Protein AF-A0A6Y4F6D0-F1 (afdb_monomer)

Foldseek 3Di:
DVVVVVVVVVVVVVVVVVVVVVVVVVVVVLLVLLQVVCVQQVQWDFDDFQPDPPDDDFRWTWTHDPNDTDTHGNVSVVSSVVSD

Radius of gyration: 21.18 Å; Cα contacts (8 Å, |Δi|>4): 81; chains: 1; bounding box: 72×19×30 Å

Sequence (84 aa):
MKVFVIIWFMGAATLLVMHFFESDEYSRHQLEINKALYNQIKDCKLLEVAHYNGFWEAKTNKLDCNGVIYNVPTSDYDNAMNSH

pLDDT: mean 83.58, std 8.94, range [58.34, 93.56]

Structure (mmCIF, N/CA/C/O backbone):
data_AF-A0A6Y4F6D0-F1
#
_entry.id   AF-A0A6Y4F6D0-F1
#
loop_
_atom_site.group_PDB
_atom_site.id
_atom_site.type_symbol
_atom_site.label_atom_id
_atom_site.label_alt_id
_atom_site.label_comp_id
_atom_site.label_asym_id
_atom_site.label_entity_id
_atom_site.label_seq_id
_atom_site.pdbx_PDB_ins_code
_atom_site.Cartn_x
_atom_site.Cartn_y
_atom_site.Cartn_z
_atom_site.occupancy
_atom_site.B_iso_or_equiv
_atom_site.auth_seq_id
_atom_site.auth_comp_id
_atom_site.auth_asym_id
_atom_site.auth_atom_id
_atom_site.pdbx_PDB_model_num
ATOM 1 N N . MET A 1 1 ? 51.887 6.619 -6.534 1.00 62.47 1 MET A N 1
ATOM 2 C CA . MET A 1 1 ? 51.176 5.399 -6.082 1.00 62.47 1 MET A CA 1
ATOM 3 C C . MET A 1 1 ? 50.289 5.645 -4.859 1.00 62.47 1 MET A C 1
ATOM 5 O O . MET A 1 1 ? 49.094 5.439 -4.973 1.00 62.47 1 MET A O 1
ATOM 9 N N . LYS A 1 2 ? 50.811 6.169 -3.736 1.00 66.19 2 LYS A N 1
ATOM 10 C CA . LYS A 1 2 ? 50.022 6.414 -2.504 1.00 66.19 2 LYS A CA 1
ATOM 11 C C . LYS A 1 2 ? 48.822 7.368 -2.676 1.00 66.19 2 LYS A C 1
ATOM 13 O O . LYS A 1 2 ? 47.754 7.082 -2.158 1.00 66.19 2 LYS A O 1
ATOM 18 N N . VAL A 1 3 ? 48.968 8.448 -3.448 1.00 71.38 3 VAL A N 1
ATOM 19 C CA . VAL A 1 3 ? 47.892 9.443 -3.664 1.00 71.38 3 VAL A CA 1
ATOM 20 C C . VAL A 1 3 ? 46.704 8.862 -4.441 1.00 71.38 3 VAL A C 1
ATOM 22 O O . VAL A 1 3 ? 45.560 9.101 -4.076 1.00 71.38 3 VAL A O 1
ATOM 25 N N . PHE A 1 4 ? 46.961 8.039 -5.461 1.00 73.56 4 PHE A N 1
ATOM 26 C CA . PHE A 1 4 ? 45.899 7.395 -6.238 1.00 73.56 4 PHE A CA 1
ATOM 27 C C . PHE A 1 4 ? 45.064 6.442 -5.380 1.00 73.56 4 PHE A C 1
ATOM 29 O O . PHE A 1 4 ? 43.844 6.467 -5.465 1.00 73.56 4 PHE A O 1
ATOM 36 N N . VAL A 1 5 ? 45.704 5.667 -4.501 1.00 77.62 5 VAL A N 1
ATOM 37 C CA . VAL A 1 5 ? 45.004 4.767 -3.570 1.00 77.62 5 VAL A CA 1
ATOM 38 C C . VAL A 1 5 ? 44.063 5.548 -2.646 1.00 77.62 5 VAL A C 1
ATOM 40 O O . VAL A 1 5 ? 42.924 5.140 -2.453 1.00 77.62 5 VAL A O 1
ATOM 43 N N . ILE A 1 6 ? 44.495 6.705 -2.138 1.00 79.31 6 ILE A N 1
ATOM 44 C CA . ILE A 1 6 ? 43.668 7.559 -1.269 1.00 79.31 6 ILE A CA 1
ATOM 45 C C . ILE A 1 6 ? 42.445 8.104 -2.021 1.00 79.31 6 ILE A C 1
ATOM 47 O O . ILE A 1 6 ? 41.342 8.084 -1.481 1.00 79.31 6 ILE A O 1
ATOM 51 N N . ILE A 1 7 ? 42.613 8.544 -3.273 1.00 83.75 7 ILE A N 1
ATOM 52 C CA . ILE A 1 7 ? 41.501 9.038 -4.104 1.00 83.75 7 ILE A CA 1
ATOM 53 C C . ILE A 1 7 ? 40.478 7.924 -4.362 1.00 83.75 7 ILE A C 1
ATOM 55 O O . ILE A 1 7 ? 39.278 8.161 -4.239 1.00 83.75 7 ILE A O 1
ATOM 59 N N . TRP A 1 8 ? 40.940 6.704 -4.650 1.00 84.38 8 TRP A N 1
ATOM 60 C CA . TRP A 1 8 ? 40.065 5.540 -4.820 1.00 84.38 8 TRP A CA 1
ATOM 61 C C . TRP A 1 8 ? 39.265 5.220 -3.553 1.00 84.38 8 TRP A C 1
ATOM 63 O O . TRP A 1 8 ? 38.059 5.002 -3.636 1.00 84.38 8 TRP A O 1
ATOM 73 N N . PHE A 1 9 ? 39.901 5.247 -2.378 1.00 84.94 9 PHE A N 1
ATOM 74 C CA . PHE A 1 9 ? 39.198 5.026 -1.111 1.00 84.94 9 PHE A CA 1
ATOM 75 C C . PHE A 1 9 ? 38.167 6.116 -0.808 1.00 84.94 9 PHE A C 1
ATOM 77 O O . PHE A 1 9 ? 37.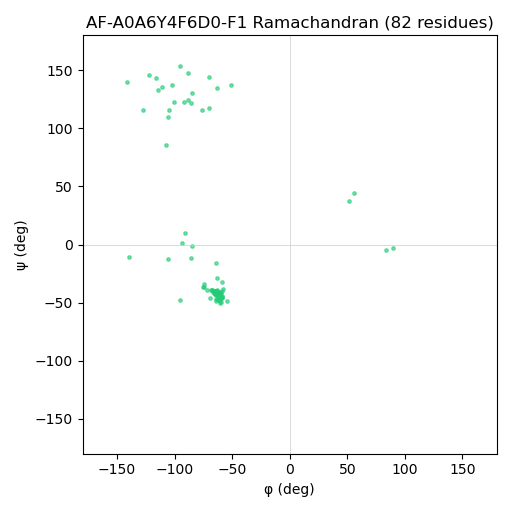068 5.792 -0.365 1.00 84.94 9 PHE A O 1
ATOM 84 N N . MET A 1 10 ? 38.481 7.387 -1.076 1.00 84.50 10 MET A N 1
ATOM 85 C CA . MET A 1 10 ? 37.512 8.470 -0.885 1.00 84.50 10 MET A CA 1
ATOM 86 C C . MET A 1 10 ? 36.323 8.347 -1.841 1.00 84.50 10 MET A C 1
ATOM 88 O O . MET A 1 10 ? 35.189 8.501 -1.402 1.00 84.50 10 MET A O 1
ATOM 92 N N . GLY A 1 11 ? 36.564 7.999 -3.109 1.00 86.44 11 GLY A N 1
ATOM 93 C CA . GLY A 1 11 ? 35.493 7.753 -4.077 1.00 86.44 11 GLY A CA 1
ATOM 94 C C . GLY A 1 11 ? 34.607 6.561 -3.704 1.00 86.44 11 GLY A C 1
ATOM 95 O O . GLY A 1 11 ? 33.392 6.636 -3.841 1.00 86.44 11 GLY A O 1
ATOM 96 N N . ALA A 1 12 ? 35.184 5.476 -3.181 1.00 85.62 12 ALA A N 1
ATOM 97 C CA . ALA A 1 12 ? 34.407 4.329 -2.709 1.00 85.62 12 ALA A CA 1
ATOM 98 C C . ALA A 1 12 ? 33.578 4.665 -1.457 1.00 85.62 12 ALA A C 1
ATOM 100 O O . 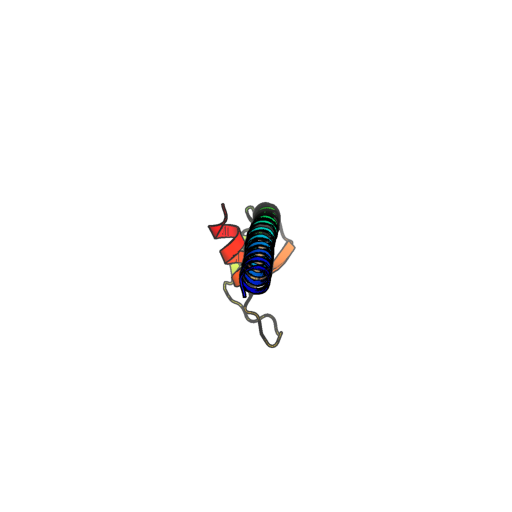ALA A 1 12 ? 32.428 4.244 -1.343 1.00 85.62 12 ALA A O 1
ATOM 101 N N . ALA A 1 13 ? 34.142 5.450 -0.534 1.00 85.00 13 ALA A N 1
ATOM 102 C CA . ALA A 1 13 ? 33.448 5.875 0.676 1.00 85.00 13 ALA A CA 1
ATOM 103 C C . ALA A 1 13 ? 32.240 6.771 0.364 1.00 85.00 13 ALA A C 1
ATOM 105 O O . ALA A 1 13 ? 31.173 6.568 0.937 1.00 85.00 13 ALA A O 1
ATOM 106 N N . THR A 1 14 ? 32.367 7.725 -0.565 1.00 84.69 14 THR A N 1
ATOM 107 C CA . THR A 1 14 ? 31.238 8.586 -0.952 1.00 84.69 14 THR A CA 1
ATOM 108 C C . THR A 1 14 ? 30.123 7.803 -1.640 1.00 84.69 14 THR A C 1
ATOM 110 O O . THR A 1 14 ? 28.955 8.031 -1.340 1.00 84.69 14 THR A O 1
ATOM 113 N N . LEU A 1 15 ? 30.469 6.850 -2.509 1.00 82.31 15 LEU A N 1
ATOM 114 C CA . LEU A 1 15 ? 29.500 5.998 -3.209 1.00 82.31 15 LEU A CA 1
ATOM 115 C C . LEU A 1 15 ? 28.722 5.098 -2.239 1.00 82.31 15 LEU A C 1
ATOM 117 O O . LEU A 1 15 ? 27.507 4.962 -2.362 1.00 82.31 15 LEU A O 1
ATOM 121 N N . LEU A 1 16 ? 29.406 4.541 -1.233 1.00 80.69 16 LEU A N 1
ATOM 122 C CA . LEU A 1 16 ? 28.761 3.796 -0.148 1.00 80.69 16 LEU A CA 1
ATOM 123 C C . LEU A 1 16 ? 27.770 4.671 0.618 1.00 80.69 16 LEU A C 1
ATOM 125 O O . LEU A 1 16 ? 26.625 4.275 0.806 1.00 80.69 16 LEU A O 1
ATOM 129 N N . VAL A 1 17 ? 28.194 5.866 1.032 1.00 80.94 17 VAL A N 1
ATOM 130 C CA . VAL A 1 17 ? 27.341 6.797 1.779 1.00 80.94 17 VAL A CA 1
ATOM 131 C C . VAL A 1 17 ? 26.089 7.169 0.975 1.00 80.94 17 VAL A C 1
ATOM 133 O O . VAL A 1 17 ? 24.993 7.112 1.525 1.00 80.94 17 VAL A O 1
ATOM 136 N N . MET A 1 18 ? 26.223 7.472 -0.322 1.00 76.31 18 MET A N 1
ATOM 137 C CA . MET A 1 18 ? 25.072 7.763 -1.190 1.00 76.31 18 MET A CA 1
ATOM 138 C C . MET A 1 18 ? 24.082 6.594 -1.256 1.00 76.31 18 MET A C 1
ATOM 140 O O . MET A 1 18 ? 22.888 6.809 -1.067 1.00 76.31 18 MET A O 1
ATOM 144 N N . HIS A 1 19 ? 24.569 5.363 -1.444 1.00 74.94 19 HIS A N 1
ATOM 145 C CA . HIS A 1 19 ? 23.707 4.179 -1.486 1.00 74.94 19 HIS A CA 1
ATOM 146 C C . HIS A 1 19 ? 22.928 3.954 -0.185 1.00 74.94 19 HIS A C 1
ATOM 148 O O . HIS A 1 19 ? 21.741 3.632 -0.239 1.00 74.94 19 HIS A O 1
ATOM 154 N N . PHE A 1 20 ? 23.570 4.135 0.974 1.00 74.81 20 PHE A N 1
ATOM 155 C CA . PHE A 1 20 ? 22.886 4.002 2.262 1.00 74.81 20 PHE A CA 1
ATOM 156 C C . PHE A 1 20 ? 21.790 5.061 2.425 1.00 74.81 20 PHE A C 1
ATOM 158 O O . PHE A 1 20 ? 20.650 4.707 2.724 1.00 74.81 20 PHE A O 1
ATOM 165 N N . PHE A 1 21 ? 22.101 6.334 2.157 1.00 71.50 21 PHE A N 1
ATOM 166 C CA . PHE A 1 21 ? 21.129 7.421 2.303 1.00 71.50 21 PHE A CA 1
ATOM 167 C C . PHE A 1 21 ? 19.916 7.265 1.379 1.00 71.50 21 PHE A C 1
ATOM 169 O O . PHE A 1 21 ? 18.786 7.419 1.838 1.00 71.50 21 PHE A O 1
ATOM 176 N N . GLU A 1 22 ? 20.129 6.910 0.110 1.00 73.00 22 GLU A N 1
ATOM 177 C CA . GLU A 1 22 ? 19.035 6.722 -0.850 1.00 73.00 22 GLU A CA 1
ATOM 178 C C . GLU A 1 22 ? 18.114 5.561 -0.442 1.00 73.00 22 GLU A C 1
ATOM 180 O O . GLU A 1 22 ? 16.890 5.678 -0.512 1.00 73.00 22 GLU A O 1
ATOM 185 N N . SER A 1 23 ? 18.685 4.458 0.057 1.00 71.19 23 SER A N 1
ATOM 186 C CA . SER A 1 23 ? 17.902 3.296 0.496 1.00 71.19 23 SER A CA 1
ATOM 187 C C . SER A 1 23 ? 17.043 3.574 1.740 1.00 71.19 23 SER A C 1
ATOM 189 O O . SER A 1 23 ? 15.885 3.146 1.806 1.00 71.19 23 SER A O 1
ATOM 191 N N . ASP A 1 24 ? 17.568 4.339 2.700 1.00 73.75 24 ASP A N 1
ATOM 192 C CA . ASP A 1 24 ? 16.846 4.721 3.919 1.00 73.75 24 ASP A CA 1
ATOM 193 C C . ASP A 1 24 ? 15.742 5.745 3.629 1.00 73.75 24 ASP A C 1
ATOM 195 O O . ASP A 1 24 ? 14.652 5.683 4.203 1.00 73.75 24 ASP A O 1
ATOM 199 N N . GLU A 1 25 ? 15.990 6.700 2.734 1.00 77.19 25 GLU A N 1
ATOM 200 C CA . GLU A 1 25 ? 14.984 7.694 2.365 1.00 77.19 25 GLU A CA 1
ATOM 201 C C . GLU A 1 25 ? 13.843 7.062 1.560 1.00 77.19 25 GLU A C 1
ATOM 203 O O . GLU A 1 25 ? 12.674 7.241 1.908 1.00 77.19 25 GLU A O 1
ATOM 208 N N . TYR A 1 26 ? 14.172 6.236 0.561 1.00 79.62 26 TYR A N 1
ATOM 209 C CA . TYR A 1 26 ? 13.182 5.518 -0.238 1.00 79.62 26 TYR A CA 1
ATOM 210 C C . TYR A 1 26 ? 12.305 4.591 0.615 1.00 79.62 26 TYR A C 1
ATOM 212 O O . TYR A 1 26 ? 11.079 4.597 0.485 1.00 79.62 26 TYR A O 1
ATOM 220 N N . SER A 1 27 ? 12.910 3.815 1.521 1.00 82.31 27 SER A N 1
ATOM 221 C CA . SER A 1 27 ? 12.167 2.886 2.383 1.00 82.31 27 SER A CA 1
ATOM 222 C C . SER A 1 27 ? 11.221 3.604 3.349 1.00 82.31 27 SER A C 1
ATOM 224 O O . SER A 1 27 ? 10.080 3.168 3.520 1.00 82.31 27 SER A O 1
ATOM 226 N N . ARG A 1 28 ? 11.636 4.740 3.928 1.00 83.25 28 ARG A N 1
ATOM 227 C CA . ARG A 1 28 ? 10.746 5.564 4.761 1.00 83.25 28 ARG A CA 1
ATOM 228 C C . ARG A 1 28 ? 9.591 6.151 3.963 1.00 83.25 28 ARG A C 1
ATOM 230 O O . ARG A 1 28 ? 8.464 6.138 4.449 1.00 83.25 28 ARG A O 1
ATOM 237 N N . HIS A 1 29 ? 9.846 6.612 2.743 1.00 85.94 29 HIS A N 1
ATOM 238 C CA . HIS A 1 29 ? 8.794 7.194 1.918 1.00 85.94 29 HIS A CA 1
ATOM 239 C C . HIS A 1 29 ? 7.743 6.152 1.510 1.00 85.94 29 HIS A C 1
ATOM 241 O O . HIS A 1 29 ? 6.543 6.402 1.604 1.00 85.94 29 HIS A O 1
ATOM 247 N N . GLN A 1 30 ? 8.181 4.940 1.156 1.00 86.50 30 GLN A N 1
ATOM 248 C CA . GLN A 1 30 ? 7.280 3.815 0.891 1.00 86.50 30 GLN A CA 1
ATOM 249 C C . GLN A 1 30 ? 6.448 3.437 2.124 1.00 86.50 30 GLN A C 1
ATOM 251 O O . GLN A 1 30 ? 5.246 3.202 2.013 1.00 86.50 30 GLN A O 1
ATOM 256 N N . LEU A 1 31 ? 7.055 3.435 3.315 1.00 87.19 31 LEU A N 1
ATOM 257 C CA . LEU A 1 31 ? 6.340 3.178 4.566 1.00 87.19 31 LEU A CA 1
ATOM 258 C C . LEU A 1 31 ? 5.249 4.228 4.831 1.00 87.19 31 LEU A C 1
ATOM 260 O O . LEU A 1 31 ? 4.141 3.882 5.241 1.00 87.19 31 LEU A O 1
ATOM 264 N N . GLU A 1 32 ? 5.538 5.507 4.583 1.00 89.19 32 GLU A N 1
ATOM 265 C CA . GLU A 1 32 ? 4.561 6.592 4.728 1.00 89.19 32 GLU A CA 1
ATOM 266 C C . GLU A 1 32 ? 3.392 6.451 3.748 1.00 89.19 32 GLU A C 1
ATOM 268 O O . GLU A 1 32 ? 2.236 6.586 4.159 1.00 89.19 32 GLU A O 1
ATOM 273 N N . ILE A 1 33 ? 3.672 6.120 2.484 1.00 89.19 33 ILE A N 1
ATOM 274 C CA . ILE A 1 33 ? 2.649 5.873 1.459 1.00 89.19 33 ILE A CA 1
ATOM 275 C C . ILE A 1 33 ? 1.765 4.684 1.858 1.00 89.19 33 ILE A C 1
ATOM 277 O O . ILE A 1 33 ? 0.539 4.807 1.857 1.00 89.19 33 ILE A O 1
ATOM 281 N N . ASN A 1 34 ? 2.365 3.566 2.274 1.00 90.06 34 ASN A N 1
ATOM 282 C CA . ASN A 1 34 ? 1.635 2.371 2.707 1.00 90.06 34 ASN A CA 1
ATOM 283 C C . ASN A 1 34 ? 0.750 2.652 3.924 1.00 90.06 34 ASN A C 1
ATOM 285 O O . ASN A 1 34 ? -0.399 2.218 3.972 1.00 90.06 34 ASN A O 1
ATOM 289 N N . LYS A 1 35 ? 1.250 3.436 4.883 1.00 90.56 35 LYS A N 1
ATOM 290 C CA . LYS A 1 35 ? 0.495 3.851 6.069 1.00 90.56 35 LYS A CA 1
ATOM 291 C C . LYS A 1 35 ? -0.657 4.795 5.729 1.00 90.56 35 LYS A C 1
ATOM 293 O O . LYS A 1 35 ? -1.733 4.703 6.326 1.00 90.56 35 LYS A O 1
ATOM 298 N N . ALA A 1 36 ? -0.452 5.723 4.797 1.00 90.94 36 ALA A N 1
ATOM 299 C CA . ALA A 1 36 ? -1.510 6.607 4.320 1.00 90.94 36 ALA A CA 1
ATOM 300 C C . ALA A 1 36 ? -2.612 5.799 3.623 1.00 90.94 36 ALA A C 1
ATOM 302 O O . ALA A 1 36 ? -3.789 5.950 3.959 1.00 90.94 36 ALA A O 1
ATOM 303 N N . LEU A 1 37 ? -2.218 4.882 2.735 1.00 91.06 37 LEU A N 1
ATOM 304 C CA . LEU A 1 37 ? -3.135 3.991 2.037 1.00 91.06 37 LEU A CA 1
ATOM 305 C C . LEU A 1 37 ? -3.899 3.096 3.019 1.00 91.06 37 LEU A C 1
ATOM 307 O O . LEU A 1 37 ? -5.124 3.056 2.961 1.00 91.06 37 LEU A O 1
ATOM 311 N N . TYR A 1 38 ? -3.214 2.456 3.972 1.00 92.12 38 TYR A N 1
ATOM 312 C CA . TYR A 1 38 ? -3.850 1.652 5.017 1.00 92.12 38 TYR A CA 1
ATOM 313 C C . TYR A 1 38 ? -4.913 2.445 5.776 1.00 92.12 38 TYR A C 1
ATOM 315 O O . TYR A 1 38 ? -6.038 1.982 5.925 1.00 92.12 38 TYR A O 1
ATOM 323 N N . ASN A 1 39 ? -4.604 3.666 6.221 1.00 91.31 39 ASN A N 1
ATOM 324 C CA . ASN A 1 39 ? -5.579 4.479 6.950 1.00 91.31 39 ASN A CA 1
ATOM 325 C C . ASN A 1 39 ? -6.813 4.840 6.121 1.00 91.31 39 ASN A C 1
ATOM 327 O O . ASN A 1 39 ? -7.881 5.022 6.700 1.00 91.31 39 ASN A O 1
ATOM 331 N N . GLN A 1 40 ? -6.672 4.933 4.799 1.00 89.25 40 GLN A N 1
ATOM 332 C CA . GLN A 1 40 ? -7.790 5.157 3.893 1.00 89.25 40 GLN A CA 1
ATOM 333 C C . GLN A 1 40 ? -8.645 3.895 3.714 1.00 89.25 40 GLN A C 1
ATOM 335 O O . GLN A 1 40 ? -9.862 4.011 3.588 1.00 89.25 40 GLN A O 1
ATOM 340 N N . ILE A 1 41 ? -8.028 2.707 3.694 1.00 91.50 41 ILE A N 1
ATOM 341 C CA . ILE A 1 41 ? -8.705 1.459 3.309 1.00 91.50 41 ILE A CA 1
ATOM 342 C C . ILE A 1 41 ? -9.047 0.511 4.464 1.00 91.50 41 ILE A C 1
ATOM 344 O O . ILE A 1 41 ? -9.802 -0.435 4.254 1.00 91.50 41 ILE A O 1
ATOM 348 N N . LYS A 1 42 ? -8.511 0.729 5.671 1.00 91.12 42 LYS A N 1
ATOM 349 C CA . LYS A 1 42 ? -8.656 -0.182 6.825 1.00 91.12 42 LYS A CA 1
ATOM 350 C C . LYS A 1 42 ? -10.105 -0.434 7.245 1.00 91.12 42 LYS A C 1
ATOM 352 O O . LYS A 1 42 ? -10.423 -1.521 7.710 1.00 91.12 42 LYS A O 1
ATOM 357 N N . ASP A 1 43 ? -10.970 0.563 7.068 1.00 92.12 43 ASP A N 1
ATOM 358 C CA . ASP A 1 43 ? -12.387 0.494 7.434 1.00 92.12 43 ASP A CA 1
ATOM 359 C C . ASP A 1 43 ? -13.259 0.049 6.244 1.00 92.12 43 ASP A C 1
ATOM 361 O O . ASP A 1 43 ? -14.482 -0.042 6.352 1.00 92.12 43 ASP A O 1
ATOM 365 N N . CYS A 1 44 ? -12.639 -0.233 5.094 1.00 93.38 44 CYS A N 1
ATOM 366 C CA . CYS A 1 44 ? -13.329 -0.658 3.887 1.00 93.38 44 CYS A CA 1
ATOM 367 C C . CYS A 1 44 ? -13.505 -2.174 3.836 1.00 93.38 44 CYS A C 1
ATOM 369 O O . CYS A 1 44 ? -12.656 -2.957 4.267 1.00 93.38 44 CYS A O 1
ATOM 371 N N . LYS A 1 45 ? -14.602 -2.611 3.223 1.00 93.56 45 LYS A N 1
ATOM 372 C CA . LYS A 1 45 ? -14.897 -4.023 3.011 1.00 93.56 45 LYS A CA 1
ATOM 373 C C . LYS A 1 45 ? -14.284 -4.505 1.700 1.00 93.56 45 LYS A C 1
ATOM 375 O O . LYS A 1 45 ? -14.596 -3.982 0.635 1.00 93.56 45 LYS A O 1
ATOM 380 N N . LEU A 1 46 ? -13.470 -5.554 1.759 1.00 92.62 46 LEU A N 1
ATOM 381 C CA . LEU A 1 46 ? -12.974 -6.236 0.565 1.00 92.62 46 LEU A CA 1
ATOM 382 C C . LEU A 1 46 ? -14.120 -6.990 -0.122 1.00 92.62 46 LEU A C 1
ATOM 384 O O . LEU A 1 46 ? -14.726 -7.882 0.472 1.00 92.62 46 LEU A O 1
ATOM 388 N N . LEU A 1 47 ? -14.433 -6.606 -1.360 1.00 91.56 47 LEU A N 1
ATOM 389 C CA . LEU A 1 47 ? -15.488 -7.217 -2.168 1.00 91.56 47 LEU A CA 1
ATOM 390 C C . LEU A 1 47 ? -14.937 -8.288 -3.109 1.00 91.56 47 LEU A C 1
ATOM 392 O O . LEU A 1 47 ? -15.487 -9.383 -3.182 1.00 91.56 47 LEU A O 1
ATOM 396 N N . GLU A 1 48 ? -13.861 -7.973 -3.832 1.00 88.19 48 GLU A N 1
ATOM 397 C CA . GLU A 1 48 ? -13.241 -8.880 -4.801 1.00 88.19 48 GLU A CA 1
ATOM 398 C C . GLU A 1 48 ? -11.719 -8.760 -4.737 1.00 88.19 48 GLU A C 1
ATOM 400 O O . GLU A 1 48 ? -11.178 -7.659 -4.629 1.00 88.19 48 GLU A O 1
ATOM 405 N N . VAL 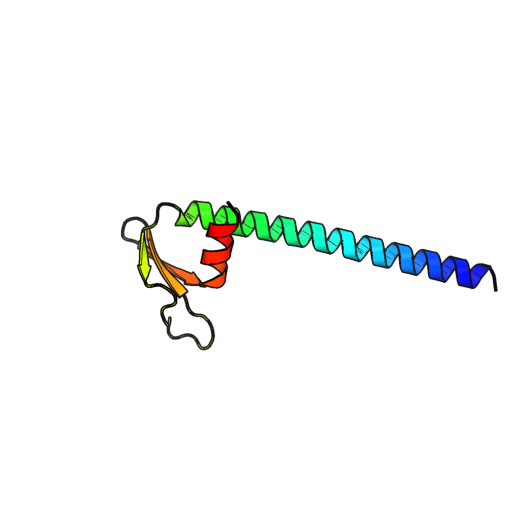A 1 49 ? -11.025 -9.893 -4.837 1.00 88.19 49 VAL A N 1
ATOM 406 C CA . VAL A 1 49 ? -9.559 -9.953 -4.820 1.00 88.19 49 VAL A CA 1
ATOM 407 C C . VAL A 1 49 ? -9.041 -10.151 -6.233 1.00 88.19 49 VAL A C 1
ATOM 409 O O . VAL A 1 49 ? -9.561 -10.983 -6.974 1.00 88.19 49 VAL A O 1
ATOM 412 N N . ALA A 1 50 ? -7.987 -9.416 -6.577 1.00 83.06 50 ALA A N 1
ATOM 413 C CA . ALA A 1 50 ? -7.212 -9.595 -7.795 1.00 83.06 50 ALA A CA 1
ATOM 414 C C . ALA A 1 50 ? -8.072 -9.624 -9.081 1.00 83.06 50 ALA A C 1
ATOM 416 O O . ALA A 1 50 ? -7.798 -10.378 -10.020 1.00 83.06 50 ALA A O 1
ATOM 417 N N . HIS A 1 51 ? -9.114 -8.790 -9.104 1.00 78.44 51 HIS A N 1
ATOM 418 C CA . HIS A 1 51 ? -10.032 -8.616 -10.220 1.00 78.44 51 HIS A CA 1
ATOM 419 C C . HIS A 1 51 ? -9.336 -7.904 -11.385 1.00 78.44 51 HIS A C 1
ATOM 421 O O . HIS A 1 51 ? -8.507 -7.011 -11.189 1.00 78.44 51 HIS A O 1
ATOM 427 N N . TYR A 1 52 ? -9.693 -8.290 -12.609 1.00 79.31 52 TYR A N 1
ATOM 428 C CA . TYR A 1 52 ? -9.197 -7.646 -13.820 1.00 79.31 52 TYR A CA 1
ATOM 429 C C . TYR A 1 52 ? -9.905 -6.308 -14.041 1.00 79.31 52 TYR A C 1
ATOM 431 O O . TYR A 1 52 ? -11.106 -6.269 -14.282 1.00 79.31 52 TYR A O 1
ATOM 439 N N . ASN A 1 53 ? -9.167 -5.203 -13.993 1.00 72.94 53 ASN A N 1
ATOM 440 C CA . ASN A 1 53 ? -9.733 -3.855 -14.098 1.00 72.94 53 ASN A CA 1
ATOM 441 C C . ASN A 1 53 ? -9.802 -3.298 -15.535 1.00 72.94 53 ASN A C 1
ATOM 443 O O . ASN A 1 53 ? -10.054 -2.108 -15.706 1.00 72.94 53 ASN A O 1
ATOM 447 N N . GLY A 1 54 ? -9.555 -4.116 -16.565 1.00 72.12 54 GLY A N 1
ATOM 448 C CA . GLY A 1 54 ? -9.551 -3.656 -17.960 1.00 72.12 54 GLY A CA 1
ATOM 449 C C . GLY A 1 54 ? -8.236 -3.034 -18.438 1.00 72.12 54 GLY A C 1
ATOM 450 O O . GLY A 1 54 ? -8.119 -2.735 -19.624 1.00 72.12 54 GLY A O 1
ATOM 451 N N . PHE A 1 55 ? -7.242 -2.855 -17.562 1.00 70.81 55 PHE A N 1
ATOM 452 C CA . PHE A 1 55 ? -5.912 -2.370 -17.935 1.00 70.81 55 PHE A CA 1
ATOM 453 C C . PHE A 1 55 ? -4.935 -3.526 -18.155 1.00 70.81 55 PHE A C 1
ATOM 455 O O . PHE A 1 55 ? -5.092 -4.617 -17.610 1.00 70.81 55 PHE A O 1
ATOM 462 N N . TRP A 1 56 ? -3.918 -3.281 -18.982 1.00 62.19 56 TRP A N 1
ATOM 463 C CA . TRP A 1 56 ? -3.016 -4.308 -19.506 1.00 62.19 56 TRP A CA 1
ATOM 464 C C . TRP A 1 56 ? -2.160 -5.024 -18.447 1.00 62.19 56 TRP A C 1
ATOM 466 O O . TRP A 1 56 ? -1.642 -6.091 -18.758 1.00 62.19 56 TRP A O 1
ATOM 476 N N . GLU A 1 57 ? -2.024 -4.511 -17.214 1.00 58.34 57 GLU A N 1
ATOM 477 C CA . GLU A 1 57 ? -0.981 -5.021 -16.301 1.00 58.34 57 GLU A CA 1
ATOM 478 C C . GLU A 1 57 ? -1.327 -5.197 -14.811 1.00 58.34 57 GLU A C 1
ATOM 480 O O . GLU A 1 57 ? -0.562 -5.871 -14.126 1.00 58.34 57 GLU A O 1
ATOM 485 N N . ALA A 1 58 ? -2.447 -4.713 -14.260 1.00 61.62 58 ALA A N 1
ATOM 486 C CA . ALA A 1 58 ? -2.637 -4.782 -12.802 1.00 61.62 58 ALA A CA 1
ATOM 487 C C . ALA A 1 58 ? -3.960 -5.422 -12.382 1.00 61.62 58 ALA A C 1
ATOM 489 O O . ALA A 1 58 ? -5.041 -4.874 -12.593 1.00 61.62 58 ALA A O 1
ATOM 490 N N . LYS A 1 59 ? -3.854 -6.569 -11.702 1.00 82.88 59 LYS A N 1
ATOM 491 C CA . LYS A 1 59 ? -4.940 -7.082 -10.868 1.00 82.88 59 LYS A CA 1
ATOM 492 C C . LYS A 1 59 ? -5.184 -6.089 -9.729 1.00 82.88 59 LYS A C 1
ATOM 494 O O . LYS A 1 59 ? -4.235 -5.611 -9.105 1.00 82.88 59 LYS A O 1
ATOM 499 N N . 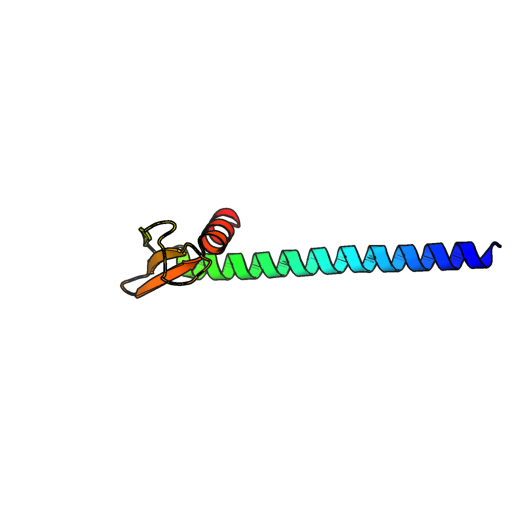THR A 1 60 ? -6.448 -5.775 -9.474 1.00 89.44 60 THR A N 1
ATOM 500 C CA . THR A 1 60 ? -6.850 -4.862 -8.399 1.00 89.44 60 THR A CA 1
ATOM 501 C C . THR A 1 60 ? -7.802 -5.543 -7.437 1.00 89.44 60 THR A C 1
ATOM 503 O O . THR A 1 60 ? -8.663 -6.321 -7.845 1.00 89.44 60 THR A O 1
ATOM 506 N N . ASN A 1 61 ? -7.701 -5.191 -6.167 1.00 90.25 61 ASN A N 1
ATOM 507 C CA . ASN A 1 61 ? -8.683 -5.521 -5.155 1.00 90.25 61 ASN A CA 1
ATOM 508 C C . ASN A 1 61 ? -9.790 -4.459 -5.177 1.00 90.25 61 ASN A C 1
ATOM 510 O O . ASN A 1 61 ? -9.511 -3.257 -5.176 1.00 90.25 61 ASN A O 1
ATOM 514 N N . LYS A 1 62 ? -11.047 -4.908 -5.217 1.00 91.88 62 LYS A N 1
ATOM 515 C CA . LYS A 1 62 ? -12.226 -4.043 -5.152 1.00 91.88 62 LYS A CA 1
ATOM 516 C C . LYS A 1 62 ? -12.655 -3.904 -3.698 1.00 91.88 62 LYS A C 1
ATOM 518 O O . LYS A 1 62 ? -12.956 -4.903 -3.044 1.00 91.88 62 LYS A O 1
ATOM 523 N N . LEU A 1 63 ? -12.703 -2.672 -3.217 1.00 92.94 63 LEU A N 1
ATOM 524 C CA . LEU A 1 63 ? -13.063 -2.310 -1.852 1.00 92.94 63 LEU A CA 1
ATOM 525 C C . LEU A 1 63 ? -14.345 -1.480 -1.850 1.00 92.94 63 LEU A C 1
ATOM 527 O O . LEU A 1 63 ? -14.541 -0.640 -2.725 1.00 92.94 63 LEU A O 1
ATOM 531 N N . ASP A 1 64 ? -15.186 -1.692 -0.847 1.00 93.50 64 ASP A N 1
ATOM 532 C CA . ASP A 1 64 ? -16.331 -0.847 -0.521 1.00 93.50 64 ASP A CA 1
ATOM 533 C C . ASP A 1 64 ? -16.019 -0.030 0.731 1.00 93.50 64 ASP A C 1
ATOM 535 O O . ASP A 1 64 ? -15.922 -0.563 1.838 1.00 93.50 64 ASP A O 1
ATOM 539 N N . CYS A 1 65 ? -15.846 1.271 0.539 1.00 93.38 65 CYS A N 1
ATOM 540 C CA . CYS A 1 65 ? -15.600 2.240 1.592 1.00 93.38 65 CYS A CA 1
ATOM 541 C C . CYS A 1 65 ? -16.865 3.088 1.785 1.00 93.38 65 CYS A C 1
ATOM 543 O O . CYS A 1 65 ? -16.994 4.162 1.197 1.00 93.38 65 CYS A O 1
ATOM 545 N N . ASN A 1 66 ? -17.814 2.607 2.594 1.00 92.50 66 ASN A N 1
ATOM 546 C CA . ASN A 1 66 ? -19.083 3.294 2.886 1.00 92.50 66 ASN A CA 1
ATOM 547 C C . ASN A 1 66 ? -19.919 3.641 1.635 1.00 92.50 66 ASN A C 1
ATOM 549 O O . ASN A 1 66 ? -20.451 4.745 1.516 1.00 92.50 66 ASN A O 1
ATOM 553 N N . GLY A 1 67 ? -20.045 2.701 0.697 1.00 89.75 67 GLY A N 1
ATOM 554 C CA . GLY A 1 67 ? -20.819 2.856 -0.536 1.00 89.75 67 GLY A CA 1
ATOM 555 C C . GLY A 1 67 ? -20.024 3.434 -1.707 1.00 89.75 67 GLY A C 1
ATOM 556 O O . GLY A 1 67 ? -20.557 3.537 -2.813 1.00 89.75 67 GLY A O 1
ATOM 557 N N . VAL A 1 68 ? -18.752 3.789 -1.496 1.00 91.06 68 VAL A N 1
ATOM 558 C CA . VAL A 1 68 ? -17.830 4.196 -2.561 1.00 91.06 68 VAL A CA 1
ATOM 559 C C . VAL A 1 68 ? -16.928 3.022 -2.919 1.00 91.06 68 VAL A C 1
ATOM 561 O O . VAL A 1 68 ? -16.212 2.491 -2.069 1.00 91.06 68 VAL A O 1
ATOM 564 N N . ILE A 1 69 ? -16.951 2.631 -4.193 1.00 90.38 69 ILE A N 1
ATOM 565 C CA . ILE A 1 69 ? -16.126 1.537 -4.703 1.00 90.38 69 ILE A CA 1
ATOM 566 C C . ILE A 1 69 ? -14.741 2.059 -5.085 1.00 90.38 69 ILE A C 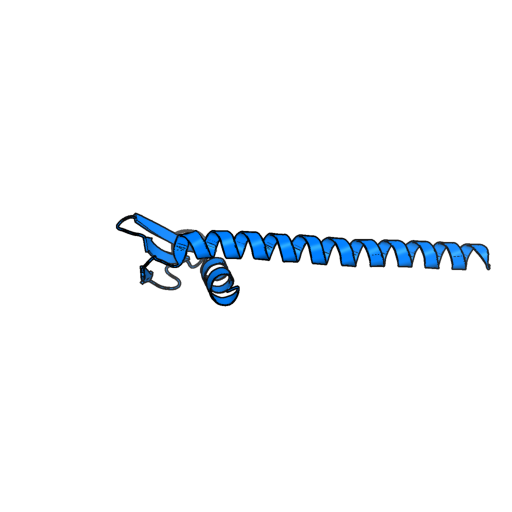1
ATOM 568 O O . ILE A 1 69 ? -14.615 2.911 -5.964 1.00 90.38 69 ILE A O 1
ATOM 572 N N . TYR A 1 70 ? -13.709 1.496 -4.462 1.00 89.25 70 TYR A N 1
ATOM 573 C CA . TYR A 1 70 ? -12.307 1.755 -4.773 1.00 89.25 70 TYR A CA 1
ATOM 574 C C . TYR A 1 70 ? -11.666 0.520 -5.403 1.00 89.25 70 TYR A C 1
ATOM 576 O O . TYR A 1 70 ? -11.829 -0.594 -4.910 1.00 89.25 70 TYR A O 1
ATOM 584 N N . ASN A 1 71 ? -10.896 0.725 -6.471 1.00 89.81 71 ASN A N 1
ATOM 585 C CA . ASN A 1 71 ? -10.031 -0.303 -7.040 1.00 89.81 71 ASN A CA 1
ATOM 586 C C . ASN A 1 71 ? -8.591 0.022 -6.646 1.00 89.81 71 ASN A C 1
ATOM 588 O O . ASN A 1 71 ? -8.065 1.058 -7.050 1.00 89.81 71 ASN A O 1
ATOM 592 N N . VAL A 1 72 ? -7.968 -0.853 -5.864 1.00 89.25 72 VAL A N 1
ATOM 593 C CA . VAL A 1 72 ? -6.589 -0.688 -5.383 1.00 89.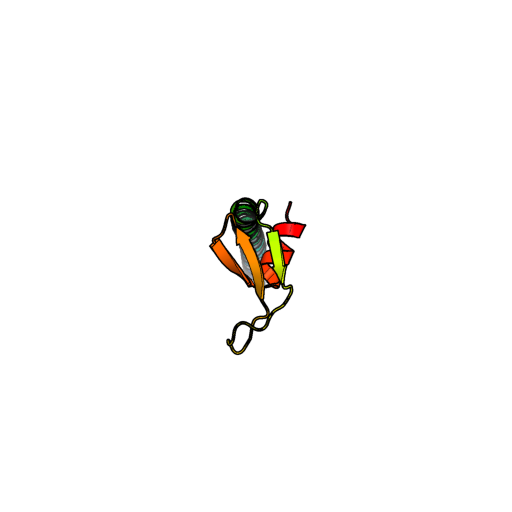25 72 VAL A CA 1
ATOM 594 C C . VAL A 1 72 ? -5.729 -1.791 -5.998 1.00 89.25 72 VAL A C 1
ATOM 596 O O . VAL A 1 72 ? -6.164 -2.942 -5.975 1.00 89.25 72 VAL A O 1
ATOM 599 N N . PRO A 1 73 ? -4.542 -1.507 -6.564 1.00 91.00 73 PRO A N 1
ATOM 600 C CA . PRO A 1 73 ? -3.632 -2.550 -7.038 1.00 91.00 73 PRO A CA 1
ATOM 601 C C . PRO A 1 73 ? -3.383 -3.602 -5.957 1.00 91.00 73 PRO A C 1
ATOM 603 O O . PRO A 1 73 ? -3.204 -3.261 -4.790 1.00 91.00 73 PRO A O 1
ATOM 606 N N . THR A 1 74 ? -3.385 -4.886 -6.328 1.00 90.12 74 THR A N 1
ATOM 607 C CA . THR A 1 74 ? -3.207 -5.970 -5.348 1.00 90.12 74 THR A CA 1
ATOM 608 C C . THR A 1 74 ? -1.88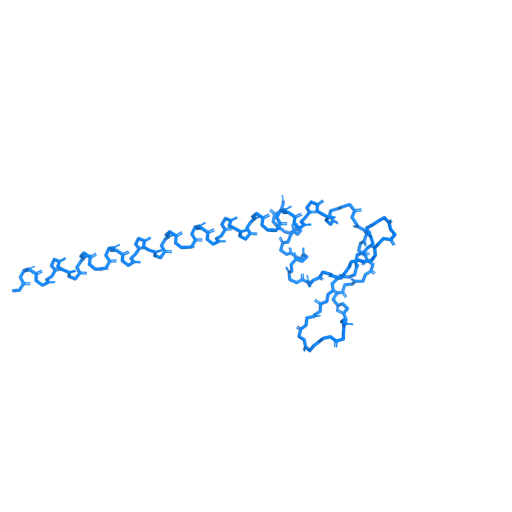6 -5.824 -4.582 1.00 90.12 74 THR A C 1
ATOM 610 O O . THR A 1 74 ? -1.881 -6.000 -3.371 1.00 90.12 74 THR A O 1
ATOM 613 N N . SER A 1 75 ? -0.805 -5.395 -5.247 1.00 88.75 75 SER A N 1
ATOM 614 C CA . SER A 1 75 ? 0.486 -5.117 -4.600 1.00 88.75 75 SER 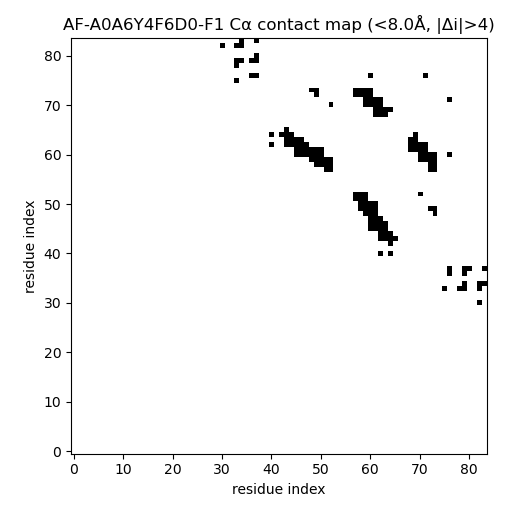A CA 1
ATOM 615 C C . SER A 1 75 ? 0.387 -4.061 -3.503 1.00 88.75 75 SER A C 1
ATOM 617 O O . SER A 1 75 ? 0.935 -4.240 -2.422 1.00 88.75 75 SER A O 1
ATOM 619 N N . ASP A 1 76 ? -0.321 -2.969 -3.771 1.00 89.88 76 ASP A N 1
ATOM 620 C CA . ASP A 1 76 ? -0.397 -1.822 -2.867 1.00 89.88 76 ASP A CA 1
ATOM 621 C C . ASP A 1 76 ? -1.315 -2.139 -1.690 1.00 89.88 76 ASP A C 1
ATOM 623 O O . ASP A 1 76 ? -1.027 -1.769 -0.555 1.00 89.88 76 ASP A O 1
ATOM 627 N N . TYR A 1 77 ? -2.389 -2.890 -1.950 1.00 90.50 77 TYR A N 1
ATOM 628 C CA . TYR A 1 77 ? -3.253 -3.431 -0.909 1.00 90.50 77 TYR A CA 1
ATOM 629 C C . TYR A 1 77 ? -2.479 -4.359 0.035 1.00 90.50 77 TYR A C 1
ATOM 631 O O . TYR A 1 77 ? -2.532 -4.177 1.252 1.00 90.50 77 TYR A O 1
ATOM 639 N N . ASP A 1 78 ? -1.741 -5.324 -0.519 1.00 90.81 78 ASP A N 1
ATOM 640 C CA . ASP A 1 78 ? -0.963 -6.286 0.261 1.00 90.81 78 ASP A CA 1
ATOM 641 C C . ASP A 1 78 ? 0.145 -5.576 1.050 1.00 90.81 78 ASP A C 1
ATOM 643 O O . ASP A 1 78 ? 0.338 -5.852 2.233 1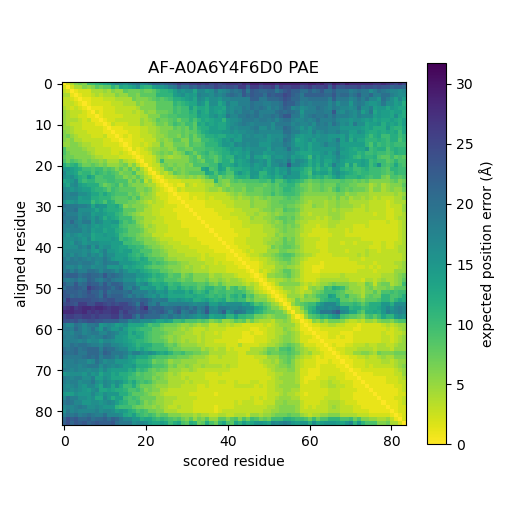.00 90.81 78 ASP A O 1
ATOM 647 N N . ASN A 1 79 ? 0.839 -4.613 0.439 1.00 90.31 79 ASN A N 1
ATOM 648 C CA . ASN A 1 79 ? 1.859 -3.813 1.114 1.00 90.31 79 ASN A CA 1
ATOM 649 C C . ASN A 1 79 ? 1.265 -2.983 2.255 1.00 90.31 79 ASN A C 1
ATOM 651 O O . ASN A 1 79 ? 1.802 -3.000 3.359 1.00 90.31 79 ASN A O 1
ATOM 655 N N . ALA A 1 80 ? 0.145 -2.294 2.028 1.00 89.56 80 ALA A N 1
ATOM 656 C CA . ALA A 1 80 ? -0.510 -1.485 3.052 1.00 89.56 80 ALA A CA 1
ATOM 657 C C . ALA A 1 80 ? -1.014 -2.329 4.232 1.00 89.56 80 ALA A C 1
ATOM 659 O O . ALA A 1 80 ? -0.862 -1.919 5.381 1.00 89.56 80 ALA A O 1
ATOM 660 N N . MET A 1 81 ? -1.575 -3.514 3.967 1.00 88.00 81 MET A N 1
ATOM 661 C CA . MET A 1 81 ? -2.094 -4.404 5.010 1.00 88.00 81 MET A CA 1
ATOM 662 C C . MET A 1 81 ? -0.979 -5.111 5.800 1.00 88.00 81 MET A C 1
ATOM 664 O O . MET A 1 81 ? -1.133 -5.327 6.996 1.00 88.00 81 MET A O 1
ATOM 668 N N . ASN A 1 82 ? 0.151 -5.442 5.161 1.00 85.50 82 ASN A N 1
ATOM 669 C CA . ASN A 1 82 ? 1.298 -6.091 5.816 1.00 85.50 82 ASN A CA 1
ATOM 670 C C . ASN A 1 82 ? 2.280 -5.103 6.478 1.00 85.50 82 ASN A C 1
ATOM 672 O O . ASN A 1 82 ? 3.185 -5.520 7.198 1.00 85.50 82 ASN A O 1
ATOM 676 N N . SER A 1 83 ? 2.144 -3.804 6.204 1.00 74.94 83 SER A N 1
ATOM 677 C CA . SER A 1 83 ? 3.005 -2.728 6.717 1.00 74.94 83 SER A CA 1
ATOM 678 C C . SER A 1 83 ? 2.588 -2.202 8.104 1.00 74.94 83 SER A C 1
ATOM 680 O O . SER A 1 83 ? 3.235 -1.282 8.617 1.00 74.94 83 SER A O 1
ATOM 682 N N . HIS A 1 84 ? 1.506 -2.722 8.685 1.00 59.22 84 HIS A N 1
ATOM 683 C CA . HIS A 1 84 ? 0.909 -2.279 9.948 1.00 59.22 84 HIS A CA 1
ATOM 684 C C . HIS A 1 84 ? 0.996 -3.344 11.039 1.00 59.22 84 HIS A C 1
ATOM 686 O O . HIS A 1 84 ? 1.101 -2.928 12.217 1.00 59.22 84 HIS A O 1
#

Organism: Salmonella muenchen (NCBI:txid596)

Secondary structure (DSSP, 8-state):
-HHHHHHHHHHHHHHHHHHHHHHHHHHHHHHHHHHHHHHHHTTSEEEEEEEE-SSSS-EEEEEEETTEEEEEEHHHHHHHHHT-

Mean predicted aligned error: 8.98 Å

Nearest PDB structures (foldseek):
  2p7q-assembly4_A  TM=5.717E-01  e=3.434E-01  Listeria monocytogenes EGD-e
  2p7q-assembly4_C-2  TM=5.707E-01  e=1.752E+00  Listeria monocytogenes EGD-e
  1r9c-assembly1_A  TM=4.671E-01  e=2.148E+00  Mesorhizobium loti
  4ns1-assembly1_C  TM=2.973E-01  e=3.017E+00  Porphyromonas gingivalis ATCC 33277

Solvent-accessible surface area (backbone atoms only — not comparable to full-atom values): 4773 Å² total; per-residue (Å²): 113,72,66,60,55,53,52,53,51,52,54,52,52,52,53,51,51,51,54,54,52,53,53,55,52,53,51,53,52,52,50,51,51,28,52,53,51,27,73,72,47,72,87,31,46,81,75,42,74,60,37,81,73,86,59,99,81,54,40,19,26,34,29,37,50,92,88,44,80,44,80,39,47,38,68,58,50,52,48,16,69,73,72,112